Protein AF-A0A0F9MMF3-F1 (afdb_monomer)

Secondary structure (DSSP, 8-state):
-PPPEEEEE---GGG-EEEEEETTEEEEESSTTSS-EE--HHHH-PPPPPTT--PPPPGGGEEEEEEEE-SS-TT-EEEEEEE-SSTTTTSPPPEEEEEESSTTSS-EEEEE--

InterPro domains:
  IPR015943 WD40/YVTN repeat-like-containing domain superfamily [G3DSA:2.130.10.10] (5-111)
  IPR036278 Sialidase superfamily [SSF50939] (23-111)

Foldseek 3Di:
DADWAWEWDPDPQQQIKIWTDDQQAIWIDGGNPPDIDGQDLVLAPFAAEDPPDDDGARPRQWGDWDKYADPVQRQKIKIKTWGDCVRDVVDGIWIKIWMGNGNSNHIHIYIDDD

Solvent-accessible surface area (backbone atoms only — not comparable to full-atom values): 6497 Å² total; per-residue (Å²): 132,74,73,76,44,77,39,70,42,95,52,60,68,77,47,19,29,44,36,34,30,45,78,90,43,41,39,35,19,61,47,48,68,75,51,80,46,69,68,44,52,89,62,54,43,62,49,40,60,55,93,89,57,73,85,56,62,58,53,83,60,43,54,50,62,47,65,45,64,40,93,89,45,62,39,26,35,39,37,41,32,24,39,49,70,65,84,49,80,88,50,77,64,47,36,35,44,33,38,18,76,55,68,63,77,49,56,48,52,37,48,51,84,132

Radius of gyration: 14.55 Å; Cα contacts (8 Å, |Δi|>4): 253; chains: 1; bounding box: 39×25×42 Å

Sequence (114 aa):
MGRLNPNFANLSVAQQHYWFACDTGVIFSVDGAATWNKITKATLGDPTNTAGDGSPPDTDDLDEIAIAFDPQDVRRVYLLRITDSTWNASFDPRSFLYWSNDYGAAWFSFGVGI

Mean predicted aligned error: 5.95 Å

pLDDT: mean 82.61, std 11.17, range [41.12, 96.25]

Structure (mmCIF, N/CA/C/O backbone):
data_AF-A0A0F9MMF3-F1
#
_entry.id   AF-A0A0F9MMF3-F1
#
loop_
_atom_site.group_PDB
_atom_site.id
_atom_site.type_symbol
_atom_site.label_atom_id
_atom_site.label_alt_id
_atom_site.label_comp_id
_atom_site.label_asym_id
_atom_site.label_entity_id
_atom_site.label_seq_id
_atom_site.pdbx_PDB_ins_code
_atom_site.Cartn_x
_atom_site.Cartn_y
_atom_site.Cartn_z
_atom_site.occupancy
_atom_site.B_iso_or_equiv
_atom_site.auth_seq_id
_atom_site.auth_comp_id
_atom_site.auth_asym_id
_atom_site.auth_atom_id
_atom_site.pdbx_PDB_model_num
ATOM 1 N N . MET A 1 1 ? -7.263 -12.577 -12.780 1.00 41.12 1 MET A N 1
ATOM 2 C CA . MET A 1 1 ? -7.994 -12.580 -11.495 1.00 41.12 1 MET A CA 1
ATOM 3 C C . MET A 1 1 ? -6.967 -12.302 -10.417 1.00 41.12 1 MET A C 1
ATOM 5 O O . MET A 1 1 ? -6.236 -13.226 -10.066 1.00 41.12 1 MET A O 1
ATOM 9 N N . GLY A 1 2 ? -6.826 -11.049 -9.979 1.00 50.62 2 GLY A N 1
ATOM 10 C CA . GLY A 1 2 ? -5.900 -10.733 -8.896 1.00 50.62 2 GLY A CA 1
ATOM 11 C C . GLY A 1 2 ? -6.366 -11.344 -7.578 1.00 50.62 2 GLY A C 1
ATOM 12 O O . GLY A 1 2 ? -7.559 -11.518 -7.313 1.00 50.62 2 GLY A O 1
ATOM 13 N N . ARG A 1 3 ? -5.396 -11.772 -6.771 1.00 56.84 3 ARG A N 1
ATOM 14 C CA . ARG A 1 3 ? -5.645 -12.335 -5.445 1.00 56.84 3 ARG A CA 1
ATOM 15 C C . ARG A 1 3 ? -5.976 -11.194 -4.489 1.00 56.84 3 ARG A C 1
ATOM 17 O O . ARG A 1 3 ? -5.169 -10.288 -4.320 1.00 56.84 3 ARG A O 1
ATOM 24 N N . LEU A 1 4 ? -7.127 -11.276 -3.821 1.00 59.62 4 LEU A N 1
ATOM 25 C CA . LEU A 1 4 ? -7.419 -10.421 -2.670 1.00 59.62 4 LEU A CA 1
ATOM 26 C C . LEU A 1 4 ? -6.327 -10.623 -1.611 1.00 59.62 4 LEU A C 1
ATOM 28 O O . LEU A 1 4 ? -6.106 -11.748 -1.161 1.00 59.62 4 LEU A O 1
ATOM 32 N N . ASN A 1 5 ? -5.675 -9.534 -1.206 1.00 68.06 5 ASN A N 1
ATOM 33 C CA . ASN A 1 5 ? -4.710 -9.511 -0.106 1.00 68.06 5 ASN A CA 1
ATOM 34 C C . ASN A 1 5 ? -5.285 -8.674 1.057 1.00 68.06 5 ASN A C 1
ATOM 36 O O . ASN A 1 5 ? -4.971 -7.482 1.166 1.00 68.06 5 ASN A O 1
ATOM 40 N N . PRO A 1 6 ? -6.202 -9.244 1.867 1.00 76.62 6 PRO A N 1
ATOM 41 C CA . PRO A 1 6 ? -6.804 -8.539 2.990 1.00 76.62 6 PRO A CA 1
ATOM 42 C C . PRO A 1 6 ? -5.796 -8.375 4.130 1.00 76.62 6 PRO A C 1
ATOM 44 O O . PRO A 1 6 ? -5.166 -9.338 4.559 1.00 76.62 6 PRO A O 1
ATOM 47 N N . ASN A 1 7 ? -5.684 -7.158 4.650 1.00 81.94 7 ASN A N 1
ATOM 48 C CA . ASN A 1 7 ? -4.787 -6.801 5.743 1.00 81.94 7 ASN A CA 1
ATOM 49 C C . ASN A 1 7 ? -5.528 -5.964 6.787 1.00 81.94 7 ASN A C 1
ATOM 51 O O . ASN A 1 7 ? -6.407 -5.170 6.450 1.00 81.94 7 ASN A O 1
ATOM 55 N N . PHE A 1 8 ? -5.183 -6.145 8.060 1.00 80.00 8 PHE A N 1
ATOM 56 C CA . PHE A 1 8 ? -5.856 -5.469 9.165 1.00 80.00 8 PHE A CA 1
ATOM 57 C C . PHE A 1 8 ? -4.877 -5.053 10.262 1.00 80.00 8 PHE A C 1
ATOM 59 O O . PHE A 1 8 ? -3.972 -5.805 10.621 1.00 80.00 8 PHE A O 1
ATOM 66 N N . ALA A 1 9 ? -5.111 -3.873 10.838 1.00 79.25 9 ALA A N 1
ATOM 67 C CA . ALA A 1 9 ? -4.501 -3.475 12.101 1.00 79.25 9 ALA A CA 1
ATOM 68 C C . ALA A 1 9 ? -5.460 -3.852 13.232 1.00 7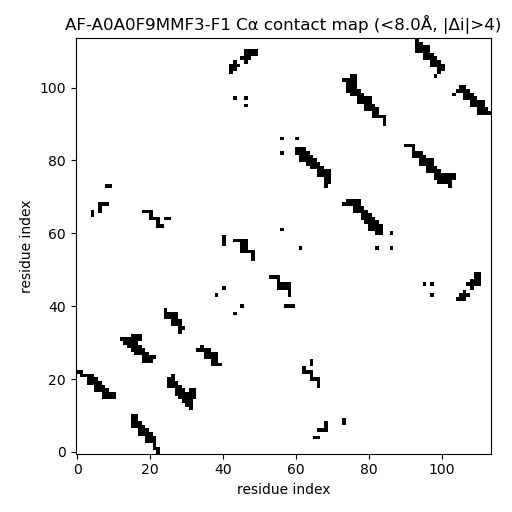9.25 9 ALA A C 1
ATOM 70 O O . ALA A 1 9 ? -6.617 -3.420 13.245 1.00 79.25 9 ALA A O 1
ATOM 71 N N . ASN A 1 10 ? -4.999 -4.677 14.172 1.00 72.94 10 ASN A N 1
ATOM 72 C CA . ASN A 1 10 ? -5.825 -5.112 15.292 1.00 72.94 10 ASN A CA 1
ATOM 73 C C . ASN A 1 10 ? -5.884 -4.013 16.366 1.00 72.94 10 ASN A C 1
ATOM 75 O O . ASN A 1 10 ? -5.057 -3.962 17.275 1.00 72.94 10 ASN A O 1
ATOM 79 N N . LEU A 1 11 ? -6.840 -3.102 16.200 1.00 77.62 11 LEU A N 1
ATOM 80 C CA . LEU A 1 11 ? -7.126 -1.974 17.085 1.00 77.62 11 LEU A CA 1
ATOM 81 C C . LEU A 1 11 ? -8.498 -2.173 17.750 1.00 77.62 11 LEU A C 1
ATOM 83 O O . LEU A 1 11 ? -9.180 -3.168 17.508 1.00 77.62 11 LEU A O 1
ATOM 87 N N . SER A 1 12 ? -8.918 -1.237 18.606 1.00 77.00 12 SER A N 1
ATOM 88 C CA . SER A 1 12 ? -10.293 -1.252 19.126 1.00 77.00 12 SER A CA 1
ATOM 89 C C . SER A 1 12 ? -11.303 -1.251 17.967 1.00 77.00 12 SER A C 1
ATOM 91 O O . SER A 1 12 ? -11.021 -0.678 16.919 1.00 77.00 12 SER A O 1
ATOM 93 N N . VAL A 1 13 ? -12.482 -1.864 18.134 1.00 72.06 13 VAL A N 1
ATOM 94 C CA . VAL A 1 13 ? -13.460 -2.048 17.035 1.00 72.06 13 VAL A CA 1
ATOM 95 C C . VAL A 1 13 ? -13.813 -0.729 16.332 1.00 72.06 13 VAL A C 1
ATOM 97 O O . VAL A 1 13 ? -13.928 -0.695 15.111 1.00 72.06 13 VAL A O 1
ATOM 100 N N . ALA A 1 14 ? -13.917 0.370 17.086 1.00 71.62 14 ALA A N 1
ATOM 101 C CA . ALA A 1 14 ? -14.212 1.703 16.550 1.00 71.62 14 ALA A CA 1
ATOM 102 C C . ALA A 1 14 ? -13.068 2.315 15.714 1.00 71.62 14 ALA A C 1
ATOM 104 O O . ALA A 1 14 ? -13.263 3.327 15.050 1.00 71.62 14 ALA A O 1
ATOM 105 N N . GLN A 1 15 ? -11.877 1.726 15.771 1.00 77.44 15 GLN A N 1
ATOM 106 C CA . GLN A 1 15 ? -10.661 2.162 15.085 1.00 77.44 15 GLN A CA 1
ATOM 107 C C . GLN A 1 15 ? -10.040 1.009 14.298 1.00 77.44 15 GLN A C 1
ATOM 109 O O . GLN A 1 15 ? -8.846 1.024 14.017 1.00 77.44 15 GLN A O 1
ATOM 114 N N . GLN A 1 16 ? -10.802 -0.048 14.008 1.00 85.81 16 GLN A N 1
ATOM 115 C CA . GLN A 1 16 ? -10.237 -1.188 13.313 1.00 85.81 16 GLN A CA 1
ATOM 116 C C . GLN A 1 16 ? -9.998 -0.819 11.855 1.00 85.81 16 GLN A C 1
ATOM 118 O O . GLN A 1 16 ? -10.898 -0.325 11.171 1.00 85.81 16 GLN A O 1
ATOM 123 N N . HIS A 1 17 ? -8.772 -1.053 11.394 1.00 90.31 17 HIS A N 1
ATOM 124 C CA . HIS A 1 17 ? -8.405 -0.773 10.017 1.00 90.31 17 HIS A CA 1
ATOM 125 C C . HIS A 1 17 ? -8.561 -2.034 9.172 1.00 90.31 17 HIS A C 1
ATOM 127 O O . HIS A 1 17 ? -8.074 -3.100 9.554 1.00 90.31 17 HIS A O 1
ATOM 133 N N . TYR A 1 18 ? -9.172 -1.887 7.999 1.00 90.50 18 TYR A N 1
ATOM 134 C CA . TYR A 1 18 ? -9.345 -2.951 7.011 1.00 90.50 18 TYR A CA 1
ATOM 135 C C . TYR A 1 18 ? -8.849 -2.473 5.658 1.00 90.50 18 TYR A C 1
ATOM 137 O O . TYR A 1 18 ? -9.292 -1.432 5.185 1.00 90.50 18 TYR A O 1
ATOM 145 N N . TRP A 1 19 ? -7.926 -3.205 5.048 1.00 91.88 19 TRP A N 1
ATOM 146 C CA . TRP A 1 19 ? -7.263 -2.805 3.813 1.00 91.88 19 TRP A CA 1
ATOM 147 C C . TRP A 1 19 ? -7.272 -3.960 2.821 1.00 91.88 19 TRP A C 1
ATOM 149 O O . TRP A 1 19 ? -7.007 -5.104 3.189 1.00 91.88 19 TRP A O 1
ATOM 159 N N . PHE A 1 20 ? -7.562 -3.661 1.558 1.00 88.56 20 PHE A N 1
ATOM 160 C CA . PHE A 1 20 ? -7.650 -4.650 0.490 1.00 88.56 20 PHE A CA 1
ATOM 161 C C . PHE A 1 20 ? -6.900 -4.144 -0.731 1.00 88.56 20 PHE A C 1
ATOM 163 O O . PHE A 1 20 ? -7.201 -3.070 -1.253 1.00 88.56 20 PHE A O 1
ATOM 170 N N . ALA A 1 21 ? -5.952 -4.947 -1.204 1.00 86.38 21 ALA A N 1
ATOM 171 C CA . ALA A 1 21 ? -5.429 -4.800 -2.552 1.00 86.38 21 ALA A CA 1
ATOM 172 C C . ALA A 1 21 ? -6.430 -5.396 -3.555 1.00 86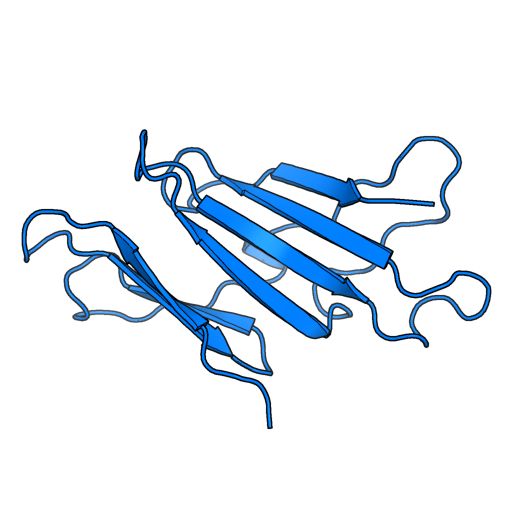.38 21 ALA A C 1
ATOM 174 O O . ALA A 1 21 ? -6.928 -6.512 -3.367 1.00 86.38 21 ALA A O 1
ATOM 175 N N . CYS A 1 22 ? -6.733 -4.636 -4.600 1.00 78.81 22 CYS A N 1
ATOM 176 C CA . CYS A 1 22 ? -7.610 -5.000 -5.706 1.00 78.81 22 CYS A CA 1
ATOM 177 C C . CYS A 1 22 ? -6.892 -4.723 -7.033 1.00 78.81 22 CYS A C 1
ATOM 179 O O . CYS A 1 22 ? -5.986 -3.897 -7.081 1.00 78.81 22 CYS A O 1
ATOM 181 N N . ASP A 1 23 ? -7.377 -5.313 -8.126 1.00 72.25 23 ASP A N 1
ATOM 182 C CA . ASP A 1 23 ? -6.820 -5.135 -9.481 1.00 72.25 23 ASP A CA 1
ATOM 183 C C . ASP A 1 23 ? -6.757 -3.661 -9.934 1.00 72.25 23 ASP A C 1
ATOM 185 O O . ASP A 1 23 ? -6.050 -3.329 -10.872 1.00 72.25 23 ASP A O 1
ATOM 189 N N . THR A 1 24 ? -7.509 -2.761 -9.288 1.00 73.19 24 THR A N 1
ATOM 190 C CA . THR A 1 24 ? -7.575 -1.333 -9.649 1.00 73.19 24 THR A CA 1
ATOM 191 C C . THR A 1 24 ? -7.020 -0.394 -8.576 1.00 73.19 24 THR A C 1
ATOM 193 O O . THR A 1 24 ? -7.263 0.815 -8.642 1.00 73.19 24 THR A O 1
ATOM 196 N N . GLY A 1 25 ? -6.345 -0.916 -7.548 1.00 81.19 25 GLY A N 1
ATOM 197 C CA . GLY A 1 25 ? -5.785 -0.112 -6.459 1.00 81.19 25 GLY A CA 1
ATOM 198 C C . GLY A 1 25 ? -6.008 -0.707 -5.072 1.00 81.19 25 GLY A C 1
ATOM 199 O O . GLY A 1 25 ? -6.474 -1.832 -4.912 1.00 81.19 25 GLY A O 1
ATOM 200 N N . VAL A 1 26 ? -5.708 0.088 -4.047 1.00 88.19 26 VAL A N 1
ATOM 201 C CA . VAL A 1 26 ? -5.975 -0.263 -2.646 1.00 88.19 26 V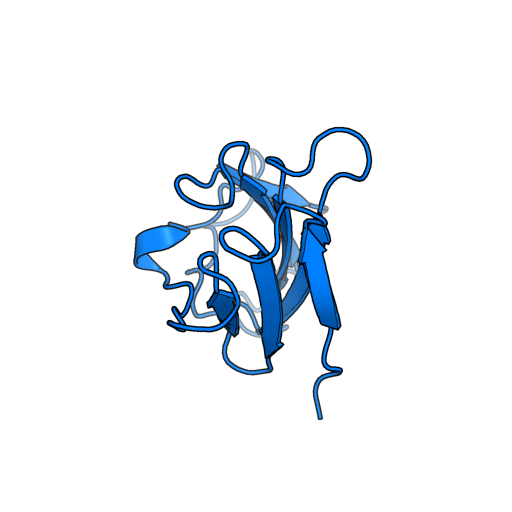AL A CA 1
ATOM 202 C C . VAL A 1 26 ? -7.216 0.470 -2.161 1.00 88.19 26 VAL A C 1
ATOM 204 O O . VAL A 1 26 ? -7.314 1.691 -2.310 1.00 88.19 26 VAL A O 1
ATOM 207 N N . ILE A 1 27 ? -8.137 -0.265 -1.544 1.00 90.75 27 ILE A N 1
ATOM 208 C CA . ILE A 1 27 ? -9.249 0.303 -0.779 1.00 90.75 27 ILE A CA 1
ATOM 209 C C . ILE A 1 27 ? -9.050 0.029 0.707 1.00 90.75 27 ILE A C 1
ATOM 211 O O . ILE A 1 27 ? -8.527 -1.021 1.088 1.00 90.75 27 ILE A O 1
ATOM 215 N N . PHE A 1 28 ? -9.464 0.964 1.553 1.00 91.62 28 PHE A N 1
ATOM 216 C CA . PHE A 1 28 ? -9.278 0.840 2.988 1.00 91.62 28 PHE A CA 1
ATOM 217 C C . PHE A 1 28 ? -10.353 1.548 3.811 1.00 91.62 28 PHE A C 1
ATOM 219 O O . PHE A 1 28 ? -10.998 2.491 3.358 1.00 91.62 28 PHE A O 1
ATOM 226 N N . SER A 1 29 ? -10.502 1.097 5.048 1.00 91.50 29 SER A N 1
ATOM 227 C CA . SER A 1 29 ? -11.290 1.717 6.106 1.00 91.50 29 SER A CA 1
ATOM 228 C C . SER A 1 29 ? -10.423 1.854 7.354 1.00 91.50 29 SER A C 1
ATOM 230 O O . SER A 1 29 ? -9.568 1.002 7.612 1.00 91.50 29 SER A O 1
ATOM 232 N N . VAL A 1 30 ? -10.648 2.922 8.120 1.00 89.44 30 VAL A N 1
ATOM 233 C CA . VAL A 1 30 ? -9.971 3.204 9.400 1.00 89.44 30 VAL A CA 1
ATOM 234 C C . VAL A 1 30 ? -10.947 3.375 10.570 1.00 89.44 30 VAL A C 1
ATOM 236 O O . VAL A 1 30 ? -10.546 3.673 11.689 1.00 89.44 30 VAL A O 1
ATOM 239 N N . ASP A 1 31 ? -12.240 3.195 10.317 1.00 88.88 31 ASP A N 1
ATOM 240 C CA . ASP A 1 31 ? -13.340 3.511 11.230 1.00 88.88 31 ASP A CA 1
ATOM 241 C C . ASP A 1 31 ? -14.254 2.300 11.465 1.00 88.88 31 ASP A C 1
ATOM 243 O O . ASP A 1 31 ? -15.470 2.426 11.604 1.00 88.88 31 ASP A O 1
ATOM 247 N N . GLY A 1 32 ? -13.671 1.097 11.480 1.00 87.06 32 GLY A N 1
ATOM 248 C CA . GLY A 1 32 ? -14.432 -0.127 11.710 1.00 87.06 32 GLY A CA 1
ATOM 249 C C . GLY A 1 32 ? -15.334 -0.514 10.533 1.00 87.06 32 GLY A C 1
ATOM 250 O O . GLY A 1 32 ? -16.405 -1.072 10.757 1.00 87.06 32 GLY A O 1
ATOM 251 N N . ALA A 1 33 ? -14.904 -0.240 9.295 1.00 89.50 33 ALA A N 1
ATOM 252 C CA . ALA A 1 33 ? -15.652 -0.483 8.054 1.00 89.50 33 ALA A CA 1
ATOM 253 C C . ALA A 1 33 ? -16.903 0.397 7.859 1.00 89.50 33 ALA A C 1
ATOM 255 O O . ALA A 1 33 ? -17.758 0.060 7.035 1.00 89.50 33 ALA A O 1
ATOM 256 N N . ALA A 1 34 ? -17.011 1.526 8.570 1.00 90.38 34 ALA A N 1
ATOM 257 C CA . ALA A 1 34 ? -18.113 2.470 8.391 1.00 90.38 34 ALA A CA 1
ATOM 258 C C . ALA A 1 34 ? -17.961 3.296 7.102 1.00 90.38 34 ALA A C 1
ATOM 260 O O . ALA A 1 34 ? -18.946 3.509 6.391 1.00 90.38 34 ALA A O 1
ATOM 261 N N . THR A 1 35 ? -16.737 3.707 6.761 1.00 92.06 35 THR A N 1
ATOM 262 C CA . THR A 1 35 ? -16.410 4.362 5.490 1.00 92.06 35 THR A CA 1
ATOM 263 C C . THR A 1 35 ? -15.262 3.665 4.767 1.00 92.06 35 THR A C 1
ATOM 265 O O . THR A 1 35 ? -14.368 3.079 5.379 1.00 92.06 35 THR A O 1
ATOM 268 N N . TRP A 1 36 ? -15.299 3.728 3.433 1.00 91.94 36 TRP A N 1
ATOM 269 C CA . TRP A 1 36 ? -14.299 3.133 2.547 1.00 91.94 36 TRP A CA 1
ATOM 270 C C . TRP A 1 36 ? -13.682 4.201 1.656 1.00 91.94 36 TRP A C 1
ATOM 272 O O . TRP A 1 36 ? -14.389 4.948 0.981 1.00 91.94 36 TRP A O 1
ATOM 282 N N . ASN A 1 37 ? -12.357 4.231 1.629 1.00 90.50 37 ASN A N 1
ATOM 283 C CA . ASN A 1 37 ? -11.549 5.147 0.842 1.00 90.50 37 ASN A CA 1
ATOM 284 C C . ASN A 1 37 ? -10.717 4.356 -0.167 1.00 90.50 37 ASN A C 1
ATOM 286 O O . ASN A 1 37 ? -10.332 3.217 0.094 1.00 90.50 37 ASN A O 1
ATOM 290 N N . LYS A 1 38 ? -10.411 4.964 -1.313 1.00 89.88 38 LYS A N 1
ATOM 291 C CA . LYS A 1 38 ? -9.465 4.423 -2.293 1.00 89.88 38 LYS A CA 1
ATOM 292 C C . LYS A 1 38 ? -8.173 5.229 -2.230 1.00 89.88 38 LYS A C 1
ATOM 294 O O . LYS A 1 38 ? -8.223 6.456 -2.218 1.00 89.88 38 LYS A O 1
ATOM 299 N N . ILE A 1 39 ? -7.029 4.552 -2.224 1.00 89.00 39 ILE A N 1
ATOM 300 C CA . ILE A 1 39 ? -5.734 5.217 -2.368 1.00 89.00 39 ILE A CA 1
ATOM 301 C C . ILE A 1 39 ? -5.591 5.705 -3.811 1.00 89.00 39 ILE A C 1
ATOM 303 O O . ILE A 1 39 ? -5.776 4.936 -4.754 1.00 89.00 39 ILE A O 1
ATOM 307 N N . THR A 1 40 ? -5.273 6.987 -3.976 1.00 88.38 40 THR A N 1
ATOM 308 C CA . THR A 1 40 ? -5.148 7.639 -5.288 1.00 88.38 40 THR A CA 1
ATOM 309 C C . THR A 1 40 ? -3.693 7.968 -5.614 1.00 88.38 40 THR A C 1
ATOM 311 O O . THR A 1 40 ? -2.868 8.070 -4.702 1.00 88.38 40 THR A O 1
ATOM 314 N N . LYS A 1 41 ? -3.386 8.233 -6.894 1.00 87.38 41 LYS A N 1
ATOM 315 C CA . LYS A 1 41 ? -2.104 8.830 -7.307 1.00 87.38 41 LYS A CA 1
ATOM 316 C C . LYS A 1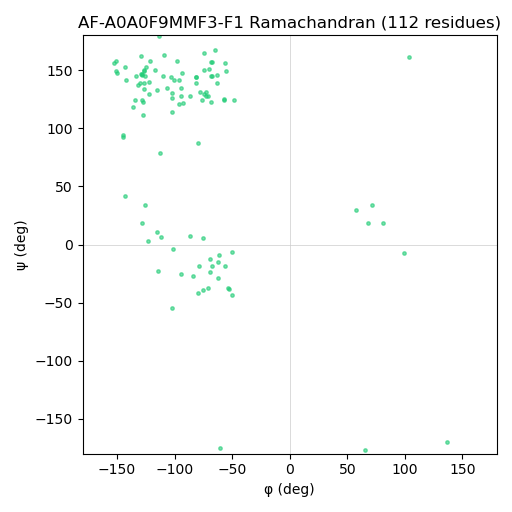 41 ? -1.776 10.086 -6.496 1.00 87.38 41 LYS A C 1
ATOM 318 O O . LYS A 1 41 ? -0.660 10.222 -6.017 1.00 87.38 41 LYS A O 1
ATOM 323 N N . ALA A 1 42 ? -2.751 10.969 -6.271 1.00 89.25 42 ALA A N 1
ATOM 324 C CA . ALA A 1 42 ? -2.544 12.192 -5.491 1.00 89.25 42 ALA A CA 1
ATOM 325 C C . ALA A 1 42 ? -2.135 11.916 -4.031 1.00 89.25 42 ALA A C 1
ATOM 327 O O . ALA A 1 42 ? -1.439 12.725 -3.428 1.00 89.25 42 ALA A O 1
ATOM 328 N N . THR A 1 43 ? -2.556 10.779 -3.470 1.00 90.38 43 THR A N 1
ATOM 329 C CA . THR A 1 43 ? -2.195 10.348 -2.112 1.00 90.38 43 THR A CA 1
ATOM 330 C C . THR A 1 43 ? -0.797 9.732 -2.054 1.00 90.38 43 THR A C 1
ATOM 332 O O . THR A 1 43 ? -0.061 9.985 -1.106 1.00 90.38 43 THR A O 1
ATOM 335 N N . LEU A 1 44 ? -0.443 8.905 -3.040 1.00 90.62 44 LEU A N 1
ATOM 336 C CA . LEU A 1 44 ? 0.836 8.187 -3.068 1.00 90.62 44 LEU A CA 1
ATOM 337 C C . LEU A 1 44 ? 1.990 9.022 -3.634 1.00 90.62 44 LEU A C 1
ATOM 339 O O . LEU A 1 44 ? 3.141 8.770 -3.284 1.00 90.62 44 LEU A O 1
ATOM 343 N N . GLY A 1 45 ? 1.689 9.988 -4.505 1.00 90.62 45 GLY A N 1
ATOM 344 C CA . GLY A 1 45 ? 2.681 10.651 -5.348 1.00 90.62 45 GLY A CA 1
ATOM 345 C C . GLY A 1 45 ? 3.307 9.691 -6.358 1.00 90.62 45 GLY A C 1
ATOM 346 O O . GLY A 1 45 ? 2.928 8.521 -6.434 1.00 90.62 45 GLY A O 1
ATOM 347 N N . ASP A 1 46 ? 4.271 10.182 -7.129 1.00 89.25 46 ASP A N 1
ATOM 348 C CA . ASP A 1 46 ? 5.073 9.339 -8.015 1.00 89.25 46 ASP A CA 1
ATOM 349 C C . ASP A 1 46 ? 6.197 8.663 -7.209 1.00 89.25 46 ASP A C 1
ATOM 351 O O . ASP A 1 46 ? 6.728 9.253 -6.257 1.00 89.25 46 ASP A O 1
ATOM 355 N N . PRO A 1 47 ? 6.558 7.410 -7.528 1.00 89.44 47 PRO A N 1
ATOM 356 C CA . PRO A 1 47 ? 7.644 6.729 -6.862 1.00 89.44 47 PRO A CA 1
ATOM 357 C C . PRO A 1 47 ? 8.978 7.432 -7.109 1.00 89.44 47 PRO A C 1
ATOM 359 O O . PRO A 1 47 ? 9.243 7.949 -8.193 1.00 89.44 47 PRO A O 1
ATOM 362 N N . THR A 1 48 ? 9.863 7.413 -6.114 1.00 89.50 48 THR A N 1
ATOM 363 C CA . THR A 1 48 ? 11.246 7.839 -6.346 1.00 89.50 48 THR A CA 1
ATOM 364 C C . THR A 1 48 ? 12.058 6.706 -6.968 1.00 89.50 48 THR A C 1
ATOM 366 O O . THR A 1 48 ? 11.873 5.531 -6.648 1.00 89.50 48 THR A O 1
ATOM 369 N N . ASN A 1 49 ? 12.970 7.059 -7.866 1.00 82.38 49 ASN A N 1
ATOM 370 C CA . ASN A 1 49 ? 13.876 6.111 -8.503 1.00 82.38 49 ASN A CA 1
ATOM 371 C C . ASN A 1 49 ? 15.242 6.095 -7.814 1.00 82.38 49 ASN A C 1
ATOM 373 O O . ASN A 1 49 ? 15.635 7.068 -7.162 1.00 82.38 49 ASN A O 1
ATOM 377 N N . THR A 1 50 ? 15.983 5.000 -7.987 1.00 76.75 50 THR A N 1
ATOM 378 C CA . THR A 1 50 ? 17.377 4.946 -7.542 1.00 76.75 50 THR A CA 1
ATOM 379 C C . THR A 1 50 ? 18.236 5.772 -8.502 1.00 76.75 50 THR A C 1
ATOM 381 O O . THR A 1 50 ? 17.919 5.944 -9.680 1.00 76.75 50 THR A O 1
ATOM 384 N N . ALA A 1 51 ? 19.324 6.352 -7.997 1.00 74.81 51 ALA A N 1
ATOM 385 C CA . ALA A 1 51 ? 20.209 7.171 -8.815 1.00 74.81 51 ALA A CA 1
ATOM 386 C C . ALA A 1 51 ? 20.740 6.380 -10.027 1.00 74.81 51 ALA A C 1
ATOM 388 O O . ALA A 1 51 ? 21.345 5.323 -9.861 1.00 74.81 51 ALA A O 1
ATOM 389 N N . GLY A 1 52 ? 20.545 6.928 -11.231 1.00 74.00 52 GLY A N 1
ATOM 390 C CA . GLY A 1 52 ? 20.946 6.305 -12.500 1.00 74.00 52 GLY A CA 1
ATOM 391 C C . GLY A 1 52 ? 19.817 5.594 -13.253 1.00 74.00 52 GLY A C 1
ATOM 392 O O . GLY A 1 52 ? 20.017 5.212 -14.404 1.00 74.00 52 GLY A O 1
ATOM 393 N N . ASP A 1 53 ? 18.640 5.464 -12.645 1.00 74.38 53 ASP A N 1
ATOM 394 C CA . ASP A 1 53 ? 17.449 4.932 -13.303 1.00 74.38 53 ASP A CA 1
ATOM 395 C C . ASP A 1 53 ? 16.813 5.932 -14.283 1.00 74.38 53 ASP A C 1
ATOM 397 O O . ASP A 1 53 ? 17.082 7.135 -14.240 1.00 74.38 53 ASP A O 1
ATOM 401 N N . GLY A 1 54 ? 15.927 5.430 -15.154 1.00 73.44 54 GLY A N 1
ATOM 402 C CA . GLY A 1 54 ? 15.068 6.269 -15.999 1.00 73.44 54 GLY A CA 1
ATOM 403 C C . GLY A 1 54 ? 14.134 7.178 -15.186 1.00 73.44 54 GLY A C 1
ATOM 404 O O . GLY A 1 54 ? 14.192 7.228 -13.962 1.00 73.44 54 GLY A O 1
ATOM 405 N N . SER A 1 55 ? 13.240 7.916 -15.840 1.00 80.62 55 SER A N 1
ATOM 406 C CA . SER A 1 55 ? 12.159 8.611 -15.119 1.00 80.62 55 SER A CA 1
ATOM 407 C C . SER A 1 55 ? 11.241 7.584 -14.444 1.00 80.62 55 SER A C 1
ATOM 409 O O . SER A 1 55 ? 11.003 6.558 -15.071 1.00 80.62 55 SER A O 1
ATOM 411 N N . PRO A 1 56 ? 10.762 7.799 -13.204 1.00 82.38 56 PRO A N 1
ATOM 412 C CA . PRO A 1 56 ? 9.864 6.858 -12.525 1.00 82.38 56 PRO A CA 1
ATOM 413 C C .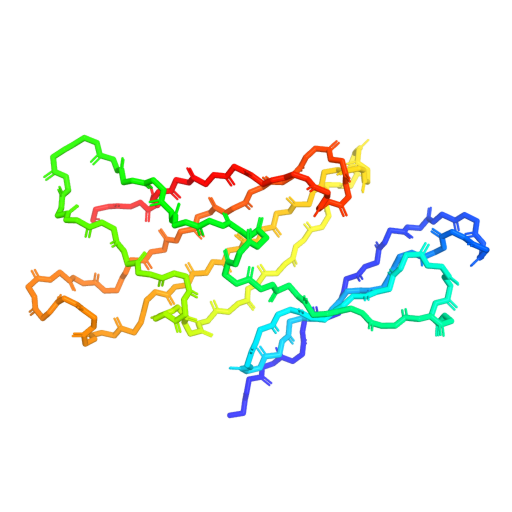 PRO A 1 56 ? 8.475 6.804 -13.183 1.00 82.38 56 PRO A C 1
ATOM 415 O O . PRO A 1 56 ? 8.107 7.765 -13.864 1.00 82.38 56 PRO A O 1
ATOM 418 N N . PRO A 1 57 ? 7.718 5.700 -13.009 1.00 84.75 57 PRO A N 1
ATOM 419 C CA . PRO A 1 57 ? 6.360 5.590 -13.536 1.00 84.75 57 PRO A CA 1
ATOM 420 C C . PRO A 1 57 ? 5.419 6.531 -12.827 1.00 84.75 57 PRO A C 1
ATOM 422 O O . PRO A 1 57 ? 5.640 6.859 -11.666 1.00 84.75 57 PRO A O 1
ATOM 425 N N . ASP A 1 58 ? 4.313 6.873 -13.478 1.00 86.56 58 ASP A N 1
ATOM 426 C CA . ASP A 1 58 ? 3.187 7.374 -12.717 1.00 86.56 58 ASP A CA 1
ATOM 427 C C . ASP A 1 58 ? 2.614 6.229 -11.879 1.00 86.56 58 ASP A C 1
ATOM 429 O O . ASP A 1 58 ? 2.550 5.072 -12.293 1.00 86.56 58 ASP A O 1
ATOM 433 N N . THR A 1 59 ? 2.127 6.548 -10.687 1.00 86.12 59 THR A N 1
ATOM 434 C CA . THR A 1 59 ? 1.523 5.543 -9.801 1.00 86.12 59 THR A CA 1
ATOM 435 C C . THR A 1 59 ? 0.267 4.871 -10.391 1.00 86.12 59 THR A C 1
ATOM 437 O O . THR A 1 59 ? -0.162 3.825 -9.894 1.00 86.12 59 THR A O 1
ATOM 440 N N . ASP A 1 60 ? -0.330 5.435 -11.443 1.00 83.75 60 ASP A N 1
ATOM 441 C CA . ASP A 1 60 ? -1.436 4.815 -12.184 1.00 83.75 60 ASP A CA 1
ATOM 442 C C . ASP A 1 60 ? -0.965 3.725 -13.173 1.00 83.75 60 ASP A C 1
ATOM 444 O O . ASP A 1 60 ? -1.768 2.864 -13.514 1.00 83.75 60 ASP A O 1
ATOM 448 N N . ASP A 1 61 ? 0.323 3.690 -13.545 1.00 78.81 61 ASP A N 1
ATOM 449 C CA . ASP A 1 61 ? 0.930 2.695 -14.456 1.00 78.81 61 ASP A CA 1
ATOM 450 C C . ASP A 1 61 ? 1.403 1.411 -13.732 1.00 78.81 61 ASP A C 1
ATOM 452 O O . ASP A 1 61 ? 2.112 0.570 -14.290 1.00 78.81 61 ASP A O 1
ATOM 456 N N . LEU A 1 62 ? 1.087 1.278 -12.441 1.00 80.38 62 LEU A N 1
ATOM 457 C CA . LEU A 1 62 ? 1.520 0.164 -11.598 1.00 80.38 62 LEU A CA 1
ATOM 458 C C . LEU A 1 62 ? 0.383 -0.852 -11.403 1.00 80.38 62 LEU A C 1
ATOM 460 O O . LEU A 1 62 ? -0.672 -0.504 -10.875 1.00 80.38 62 LEU A O 1
ATOM 464 N N . ASP A 1 63 ? 0.623 -2.122 -11.710 1.00 76.94 63 ASP A N 1
ATOM 465 C CA . ASP A 1 63 ? -0.429 -3.139 -11.834 1.00 76.94 63 ASP A CA 1
ATOM 466 C C . ASP A 1 63 ? -0.542 -4.065 -10.621 1.00 76.94 63 ASP A C 1
ATOM 468 O O . ASP A 1 63 ? -1.617 -4.210 -10.034 1.00 76.94 63 ASP A O 1
ATOM 472 N N . GLU A 1 64 ? 0.552 -4.720 -10.224 1.00 73.88 64 GLU A N 1
ATOM 473 C CA . GLU A 1 64 ? 0.500 -5.668 -9.107 1.00 73.88 64 GLU A CA 1
ATOM 474 C C . GLU A 1 64 ? 0.576 -4.932 -7.779 1.00 73.88 64 GLU A C 1
ATOM 476 O O . GLU A 1 64 ? 1.337 -3.979 -7.639 1.00 73.88 64 GLU A O 1
ATOM 481 N N . ILE A 1 65 ? -0.218 -5.365 -6.799 1.00 83.69 65 ILE A N 1
ATOM 482 C CA . ILE A 1 65 ? -0.364 -4.667 -5.524 1.00 83.69 65 ILE A CA 1
ATOM 483 C C . ILE A 1 65 ? -0.330 -5.674 -4.376 1.00 83.69 65 ILE A C 1
ATOM 485 O O . ILE A 1 65 ? -1.212 -6.525 -4.247 1.00 83.69 65 ILE A O 1
ATOM 489 N N . ALA A 1 66 ? 0.655 -5.539 -3.493 1.00 87.94 66 ALA A N 1
ATOM 490 C CA . ALA A 1 66 ? 0.699 -6.245 -2.219 1.00 87.94 66 ALA A CA 1
ATOM 491 C C . ALA A 1 66 ? 0.792 -5.246 -1.068 1.00 87.94 66 ALA A C 1
ATOM 493 O O . ALA A 1 66 ? 1.504 -4.251 -1.154 1.00 87.94 66 ALA A O 1
ATOM 494 N N . ILE A 1 67 ? 0.080 -5.519 0.022 1.00 90.75 67 ILE A N 1
ATOM 495 C CA . ILE A 1 67 ? 0.065 -4.669 1.209 1.00 90.75 67 ILE A CA 1
ATOM 496 C C . ILE A 1 67 ? 0.350 -5.492 2.461 1.00 90.75 67 ILE A C 1
ATOM 498 O O . ILE A 1 67 ? -0.005 -6.669 2.515 1.00 90.75 67 ILE A O 1
ATOM 502 N N . ALA A 1 68 ? 1.013 -4.876 3.438 1.00 90.81 68 ALA A N 1
ATOM 503 C CA . ALA A 1 68 ? 1.275 -5.454 4.749 1.00 90.81 68 ALA A CA 1
ATOM 504 C C . ALA A 1 68 ? 1.362 -4.366 5.829 1.00 90.81 68 ALA A C 1
ATOM 506 O O . ALA A 1 68 ? 1.846 -3.263 5.578 1.00 90.81 68 ALA A O 1
ATOM 507 N N . PHE A 1 69 ? 0.937 -4.700 7.047 1.00 90.75 69 PHE A N 1
ATOM 508 C CA . PHE A 1 69 ? 1.215 -3.905 8.246 1.00 90.75 69 PHE A CA 1
ATOM 509 C C . PHE A 1 69 ? 2.477 -4.417 8.943 1.00 90.75 69 PHE A C 1
ATOM 511 O O . PHE A 1 69 ? 2.739 -5.622 8.939 1.00 90.75 69 PHE A O 1
ATOM 518 N N . ASP A 1 70 ? 3.234 -3.523 9.580 1.00 90.88 70 ASP A N 1
ATOM 519 C CA . ASP A 1 70 ? 4.314 -3.931 10.483 1.00 90.88 70 ASP A CA 1
ATOM 520 C C . ASP A 1 70 ? 3.702 -4.596 11.736 1.00 90.88 70 ASP A C 1
ATOM 522 O O . ASP A 1 70 ? 2.900 -3.966 12.436 1.00 90.88 70 ASP A O 1
ATOM 526 N N . PRO A 1 71 ? 4.056 -5.855 12.058 1.00 86.94 71 PRO A N 1
ATOM 527 C CA . PRO A 1 71 ? 3.528 -6.532 13.239 1.00 86.94 71 PRO A CA 1
ATOM 528 C C . PRO A 1 71 ? 4.007 -5.913 14.563 1.00 86.94 71 PRO A C 1
ATOM 530 O O . PRO A 1 71 ? 3.408 -6.183 15.603 1.00 86.94 71 PRO A O 1
ATOM 533 N N . GLN A 1 72 ? 5.084 -5.121 14.553 1.00 89.50 72 GLN A N 1
ATOM 534 C CA . GLN A 1 72 ? 5.634 -4.454 15.737 1.00 89.50 72 GLN A CA 1
ATOM 535 C C . GLN A 1 72 ? 5.117 -3.020 15.907 1.00 89.50 72 GLN A C 1
ATOM 537 O O . GLN A 1 72 ? 5.084 -2.516 17.030 1.00 89.50 72 GLN A O 1
ATOM 542 N N . ASP A 1 73 ? 4.698 -2.367 14.822 1.00 91.38 73 ASP A N 1
ATOM 543 C CA . ASP A 1 73 ? 4.110 -1.027 14.849 1.00 91.38 73 ASP A CA 1
ATOM 544 C C . ASP A 1 73 ? 3.025 -0.896 13.781 1.00 91.38 73 ASP A C 1
ATOM 546 O O . ASP A 1 73 ? 3.286 -0.498 12.651 1.00 91.38 73 ASP A O 1
ATOM 550 N N . VAL A 1 74 ? 1.775 -1.162 14.157 1.00 88.75 74 VAL A N 1
ATOM 551 C CA . VAL A 1 74 ? 0.635 -1.152 13.226 1.00 88.75 74 VAL A CA 1
ATOM 552 C C . VAL A 1 74 ? 0.370 0.203 12.554 1.00 88.75 74 VAL A C 1
ATOM 554 O O . VAL A 1 74 ? -0.436 0.269 11.631 1.00 88.75 74 VAL A O 1
ATOM 557 N N . ARG A 1 75 ? 1.035 1.291 12.970 1.00 91.62 75 ARG A N 1
ATOM 558 C CA . ARG A 1 75 ? 1.013 2.571 12.239 1.00 91.62 75 ARG A CA 1
ATOM 559 C C . ARG A 1 75 ? 1.764 2.492 10.918 1.00 91.62 75 ARG A C 1
ATOM 561 O O . ARG A 1 75 ? 1.497 3.290 10.021 1.00 91.62 75 ARG A O 1
ATOM 568 N N . ARG A 1 76 ? 2.709 1.558 10.801 1.00 94.38 76 ARG A N 1
ATOM 569 C CA . ARG A 1 76 ? 3.499 1.353 9.597 1.00 94.38 76 ARG A CA 1
ATOM 570 C C . ARG A 1 76 ? 2.791 0.426 8.630 1.00 94.38 76 ARG A C 1
ATOM 572 O O . ARG A 1 76 ? 2.401 -0.690 8.977 1.00 94.38 76 ARG A O 1
ATOM 579 N N . VAL A 1 77 ? 2.674 0.906 7.400 1.00 93.69 77 VAL A N 1
ATOM 580 C CA . VAL A 1 77 ? 2.034 0.201 6.291 1.00 93.69 77 VAL A CA 1
ATOM 581 C C . VAL A 1 77 ? 3.013 0.162 5.138 1.00 93.69 77 VAL A C 1
ATOM 583 O O . VAL A 1 77 ? 3.611 1.1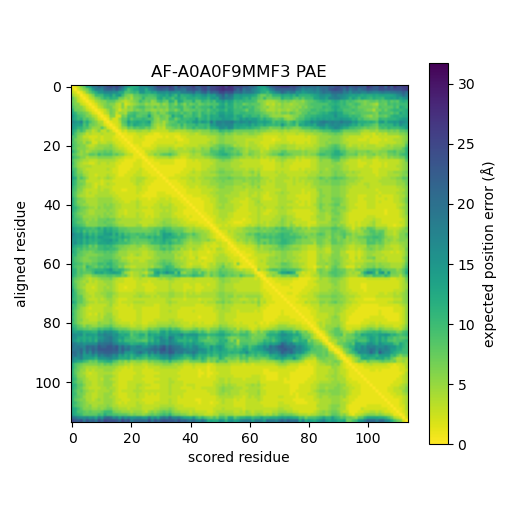83 4.804 1.00 93.69 77 VAL A O 1
ATOM 586 N N . TYR A 1 78 ? 3.156 -1.002 4.525 1.00 93.69 78 TYR A N 1
ATOM 587 C CA . TYR A 1 78 ? 3.987 -1.224 3.354 1.00 93.69 78 TYR A CA 1
ATOM 588 C C . TYR A 1 78 ? 3.102 -1.607 2.184 1.00 93.69 78 TYR A C 1
ATOM 590 O O . TYR A 1 78 ? 2.235 -2.469 2.313 1.00 93.69 78 TYR A O 1
ATOM 598 N N . LEU A 1 79 ? 3.342 -0.975 1.045 1.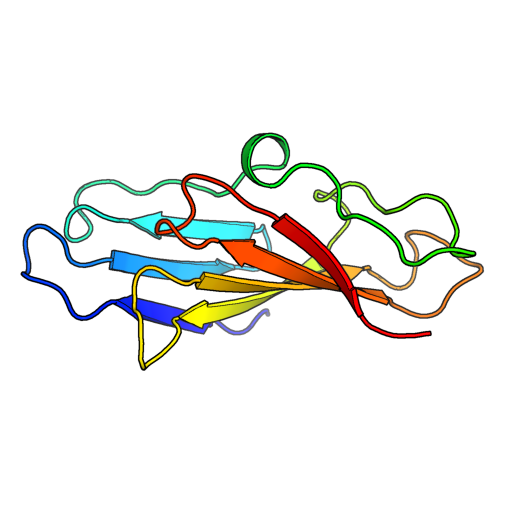00 92.31 79 LEU A N 1
ATOM 599 C CA . LEU A 1 79 ? 2.648 -1.217 -0.205 1.00 92.31 79 LEU A CA 1
ATOM 600 C C . LEU A 1 79 ? 3.702 -1.476 -1.281 1.00 92.31 79 LEU A C 1
ATOM 602 O O . LEU A 1 79 ? 4.458 -0.583 -1.646 1.00 92.31 79 LEU A O 1
ATOM 606 N N . LEU A 1 80 ? 3.763 -2.706 -1.775 1.00 91.38 80 LEU A N 1
ATOM 607 C CA . LEU A 1 80 ? 4.600 -3.078 -2.906 1.00 91.38 80 LEU A CA 1
ATOM 608 C C . LEU A 1 80 ? 3.760 -2.991 -4.174 1.00 91.38 80 LEU A C 1
ATOM 610 O O . LEU A 1 80 ? 2.680 -3.587 -4.236 1.00 91.38 80 LEU A O 1
ATOM 614 N N . ARG A 1 81 ? 4.264 -2.264 -5.169 1.00 88.88 81 ARG A N 1
ATOM 615 C CA . ARG A 1 81 ? 3.657 -2.189 -6.494 1.00 88.88 81 ARG A CA 1
ATOM 616 C C . ARG A 1 81 ? 4.647 -2.534 -7.592 1.00 88.88 81 ARG A C 1
ATOM 618 O O . ARG A 1 81 ? 5.835 -2.298 -7.414 1.00 88.88 81 ARG A O 1
ATOM 625 N N . ILE A 1 82 ? 4.180 -3.083 -8.707 1.00 85.81 82 ILE A N 1
ATOM 626 C CA . ILE A 1 82 ? 5.047 -3.492 -9.825 1.00 85.81 82 ILE A CA 1
ATOM 627 C C . ILE A 1 82 ? 4.537 -2.857 -11.116 1.00 85.81 82 ILE A C 1
ATOM 629 O O . ILE A 1 82 ? 3.326 -2.788 -11.317 1.00 85.81 82 ILE A O 1
ATOM 633 N N . THR A 1 83 ? 5.440 -2.372 -11.968 1.00 81.00 83 THR A N 1
ATOM 634 C CA . THR A 1 83 ? 5.075 -1.908 -13.315 1.00 81.00 83 THR A CA 1
ATOM 635 C C . THR A 1 83 ? 4.683 -3.086 -14.186 1.00 81.00 83 THR A C 1
ATOM 637 O O . THR A 1 83 ? 5.231 -4.184 -14.048 1.00 81.00 83 THR A O 1
ATOM 640 N N . ASP A 1 84 ? 3.811 -2.847 -15.156 1.00 71.38 84 ASP A N 1
ATOM 641 C CA . ASP A 1 84 ? 3.713 -3.775 -16.272 1.00 71.38 84 ASP A CA 1
ATOM 642 C C . ASP A 1 84 ? 5.027 -3.786 -17.088 1.00 71.38 84 ASP A C 1
ATOM 644 O O . ASP A 1 84 ? 5.923 -2.950 -16.915 1.00 71.38 84 ASP A O 1
ATOM 648 N N . SER A 1 85 ? 5.177 -4.762 -17.983 1.00 62.12 85 SER A N 1
ATOM 649 C CA . SER A 1 85 ? 6.362 -4.876 -18.843 1.00 62.12 85 SER A CA 1
ATOM 650 C C . SER A 1 85 ? 6.391 -3.857 -19.994 1.00 62.12 85 SER A C 1
ATOM 652 O O . SER A 1 85 ? 7.224 -3.980 -20.890 1.00 62.12 85 SER A O 1
ATOM 654 N N . THR A 1 86 ? 5.448 -2.913 -20.050 1.00 69.50 86 THR A N 1
ATOM 655 C CA . THR A 1 86 ? 5.251 -2.002 -21.189 1.00 69.50 86 THR A CA 1
ATOM 656 C C . THR A 1 86 ? 5.540 -0.543 -20.857 1.00 69.50 86 THR A C 1
ATOM 658 O O . THR A 1 86 ? 5.912 0.209 -21.760 1.00 69.50 86 THR A O 1
ATOM 661 N N . TRP A 1 87 ? 5.466 -0.166 -19.579 1.00 71.50 87 TRP A N 1
ATOM 662 C CA . TRP A 1 87 ? 5.655 1.199 -19.093 1.00 71.50 87 TRP A CA 1
ATOM 663 C C . TRP A 1 87 ? 6.970 1.849 -19.568 1.00 71.50 87 TRP A C 1
ATOM 665 O O . TRP A 1 87 ? 7.005 3.019 -19.953 1.00 71.50 87 TRP A O 1
ATOM 675 N N . ASN A 1 88 ? 8.055 1.081 -19.637 1.00 66.19 88 ASN A N 1
ATOM 676 C CA . ASN A 1 88 ? 9.276 1.508 -20.302 1.00 66.19 88 ASN A CA 1
ATOM 677 C C . ASN A 1 88 ? 9.918 0.300 -20.975 1.00 66.19 88 ASN A C 1
ATOM 679 O O . ASN A 1 88 ? 10.688 -0.416 -20.346 1.00 66.19 88 ASN A O 1
ATOM 683 N N . ALA A 1 89 ? 9.615 0.100 -22.262 1.00 58.50 89 ALA A N 1
ATOM 684 C CA . ALA A 1 89 ? 10.036 -1.035 -23.098 1.00 58.50 89 ALA A CA 1
ATOM 685 C C . ALA A 1 89 ? 11.549 -1.373 -23.090 1.00 58.50 89 ALA A C 1
ATOM 687 O O . ALA A 1 89 ? 11.955 -2.355 -23.706 1.00 58.50 89 ALA A O 1
ATOM 688 N N . SER A 1 90 ? 12.384 -0.555 -22.441 1.00 59.75 90 SER A N 1
ATOM 689 C CA . SER A 1 90 ? 13.828 -0.755 -22.282 1.00 59.75 90 SER A CA 1
ATOM 690 C C . SER A 1 90 ? 14.253 -1.291 -20.905 1.00 59.75 90 SER A C 1
ATOM 692 O O . SER A 1 90 ? 15.442 -1.537 -20.719 1.00 59.75 90 SER A O 1
ATOM 694 N N . PHE A 1 91 ? 13.339 -1.459 -19.944 1.00 60.16 91 PHE A N 1
ATOM 695 C CA . PHE A 1 91 ? 13.650 -1.970 -18.606 1.00 60.16 91 PHE A CA 1
ATOM 696 C C . PHE A 1 91 ? 12.695 -3.103 -18.226 1.00 60.16 91 PHE A C 1
ATOM 698 O O . PHE A 1 91 ? 11.496 -3.028 -18.492 1.00 60.16 91 PHE A O 1
ATOM 705 N N . ASP A 1 92 ? 13.243 -4.148 -17.604 1.00 61.62 92 ASP A N 1
ATOM 706 C CA . ASP A 1 92 ? 12.465 -5.237 -17.012 1.00 61.62 92 ASP A CA 1
ATOM 707 C C . ASP A 1 92 ? 11.454 -4.690 -15.981 1.00 61.62 92 ASP A C 1
ATOM 709 O O . ASP A 1 92 ? 11.672 -3.599 -15.438 1.00 61.62 92 ASP A O 1
ATOM 713 N N . PRO A 1 93 ? 10.351 -5.415 -15.692 1.00 67.50 93 PRO A N 1
ATOM 714 C CA . PRO A 1 93 ? 9.359 -4.997 -14.706 1.00 67.50 93 PRO A CA 1
ATOM 715 C C . PRO A 1 93 ? 10.018 -4.570 -13.395 1.00 67.50 93 PRO A C 1
ATOM 717 O O . PRO A 1 93 ? 10.774 -5.330 -12.784 1.00 67.50 93 PRO A O 1
ATOM 720 N N . ARG A 1 94 ? 9.721 -3.347 -12.954 1.00 80.38 94 ARG A N 1
ATOM 721 C CA . ARG A 1 94 ? 10.296 -2.779 -11.735 1.00 80.38 94 ARG A CA 1
ATOM 722 C C . ARG A 1 94 ? 9.311 -2.870 -10.594 1.00 80.38 94 ARG A C 1
ATOM 724 O O . ARG A 1 94 ? 8.116 -2.640 -10.759 1.00 80.38 94 ARG A O 1
ATOM 731 N N . SER A 1 95 ? 9.844 -3.163 -9.416 1.00 86.50 95 SER A N 1
ATOM 732 C CA . SER A 1 95 ? 9.093 -3.111 -8.170 1.00 86.50 95 SER A CA 1
ATOM 733 C C . SER A 1 95 ? 9.328 -1.773 -7.478 1.00 86.50 95 SER A C 1
ATOM 735 O O . SER A 1 95 ? 10.441 -1.259 -7.457 1.00 86.50 95 SER A O 1
ATOM 737 N N . PHE A 1 96 ? 8.291 -1.222 -6.869 1.00 89.56 96 PHE A N 1
ATOM 738 C CA . PHE A 1 96 ? 8.316 0.027 -6.124 1.00 89.56 96 PHE A CA 1
ATOM 739 C C . PHE A 1 96 ? 7.728 -0.210 -4.743 1.00 89.56 96 PHE A C 1
ATOM 741 O O . PHE A 1 96 ? 6.591 -0.669 -4.605 1.00 89.56 96 PHE A O 1
ATOM 748 N N . LEU A 1 97 ? 8.516 0.091 -3.714 1.00 92.38 97 LEU A N 1
ATOM 749 C CA . LEU A 1 97 ? 8.072 0.001 -2.334 1.00 92.38 97 LEU A CA 1
ATOM 750 C C . LEU A 1 97 ? 7.615 1.374 -1.871 1.00 92.38 97 LEU A C 1
ATOM 752 O O . LEU A 1 97 ? 8.401 2.318 -1.826 1.00 92.38 97 LEU A O 1
ATOM 756 N N . TYR A 1 98 ? 6.357 1.447 -1.466 1.00 94.38 98 TYR A N 1
ATOM 757 C CA . TYR A 1 98 ? 5.781 2.566 -0.749 1.00 94.38 98 TYR A CA 1
ATOM 758 C C . TYR A 1 98 ? 5.652 2.196 0.724 1.00 94.38 98 TYR A C 1
ATOM 760 O O . TYR A 1 98 ? 5.334 1.054 1.069 1.00 94.38 98 TYR A O 1
ATOM 768 N N . TRP A 1 99 ? 5.861 3.162 1.609 1.00 95.88 99 TRP A N 1
ATOM 769 C CA . TRP A 1 99 ? 5.588 2.979 3.025 1.00 95.88 99 TRP A CA 1
ATOM 770 C C . TRP A 1 99 ? 5.025 4.237 3.661 1.00 95.88 99 TRP A C 1
ATOM 772 O O . TRP A 1 99 ? 5.302 5.362 3.249 1.00 95.88 99 TRP A O 1
ATOM 782 N N . SER A 1 100 ? 4.251 4.015 4.709 1.00 95.38 100 SER A N 1
ATOM 783 C CA . SER A 1 100 ? 3.721 5.041 5.589 1.00 95.38 100 SER A CA 1
ATOM 784 C C . SER A 1 100 ? 4.120 4.723 7.026 1.00 95.38 100 SER A C 1
ATOM 786 O O . SER A 1 100 ? 4.325 3.562 7.375 1.00 95.38 100 SER A O 1
ATOM 788 N N . ASN A 1 101 ? 4.227 5.757 7.860 1.00 96.25 101 ASN A N 1
ATOM 789 C CA . ASN A 1 101 ? 4.438 5.637 9.306 1.00 96.25 101 ASN A CA 1
ATOM 790 C C . ASN A 1 101 ? 3.213 6.093 10.122 1.00 96.25 101 ASN A C 1
ATOM 792 O O . ASN A 1 101 ? 3.297 6.215 11.344 1.00 96.25 101 ASN A O 1
ATOM 796 N N . ASP A 1 102 ? 2.106 6.406 9.450 1.00 92.94 102 ASP A N 1
ATOM 797 C CA . ASP A 1 102 ? 0.941 7.092 10.006 1.00 92.94 102 ASP A CA 1
ATOM 798 C C . ASP A 1 102 ? -0.380 6.563 9.426 1.00 92.94 102 ASP A C 1
ATOM 800 O O . ASP A 1 102 ? -1.303 7.322 9.137 1.00 92.94 102 ASP A O 1
ATOM 804 N N . TYR A 1 103 ? -0.481 5.239 9.274 1.00 89.44 103 TYR A N 1
ATOM 805 C CA . TYR A 1 103 ? -1.658 4.553 8.731 1.00 89.44 103 TYR A CA 1
ATOM 806 C C . TYR A 1 103 ? -2.053 5.006 7.314 1.00 89.44 103 TYR A C 1
ATOM 808 O O . TYR A 1 103 ? -3.223 4.966 6.944 1.00 89.44 103 TYR A O 1
ATOM 816 N N . GLY A 1 104 ? -1.084 5.435 6.511 1.00 89.81 104 GLY A N 1
ATOM 817 C CA . GLY A 1 104 ? -1.276 5.873 5.131 1.00 89.81 104 GLY A CA 1
ATOM 818 C C . GLY A 1 104 ? -1.774 7.301 4.962 1.00 89.81 104 GLY A C 1
ATOM 819 O O .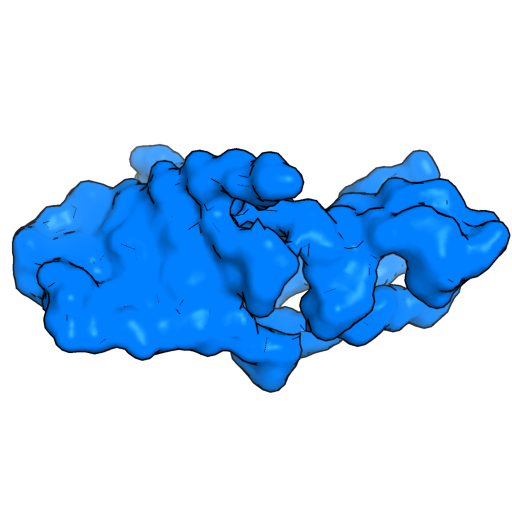 GLY A 1 104 ? -2.278 7.615 3.883 1.00 89.81 104 GLY A O 1
ATOM 820 N N . ALA A 1 105 ? -1.641 8.157 5.981 1.00 89.81 105 ALA A N 1
ATOM 821 C CA . ALA A 1 105 ? -1.909 9.585 5.826 1.00 89.81 105 ALA A CA 1
ATOM 822 C C . ALA A 1 105 ? -0.821 10.273 4.980 1.00 89.81 105 ALA A C 1
ATOM 824 O O . ALA A 1 105 ? -1.142 11.114 4.141 1.00 89.81 105 ALA A O 1
ATOM 825 N N . ALA A 1 106 ? 0.441 9.868 5.144 1.00 93.00 106 ALA A N 1
ATOM 826 C CA . ALA A 1 106 ? 1.564 10.259 4.302 1.00 93.00 106 ALA A CA 1
ATOM 827 C C . ALA A 1 106 ? 2.346 9.035 3.810 1.00 93.00 106 ALA A C 1
ATOM 829 O O . ALA A 1 106 ? 2.487 8.033 4.518 1.00 93.00 106 ALA A O 1
ATOM 830 N N . TRP A 1 107 ? 2.886 9.142 2.594 1.00 94.69 107 TRP A N 1
ATOM 831 C CA . TRP A 1 107 ? 3.614 8.068 1.927 1.00 94.69 107 TRP A CA 1
ATOM 832 C C . TRP A 1 107 ? 4.997 8.516 1.476 1.00 94.69 107 TRP A C 1
ATOM 834 O O . TRP A 1 107 ? 5.212 9.650 1.052 1.00 94.69 107 TRP A O 1
ATOM 844 N N . PHE A 1 108 ? 5.923 7.575 1.550 1.00 95.19 108 PHE A N 1
ATOM 845 C CA . PHE A 1 108 ? 7.258 7.641 0.981 1.00 95.19 108 PHE A CA 1
ATOM 846 C C . PHE A 1 108 ? 7.419 6.468 0.021 1.00 95.19 108 PHE A C 1
ATOM 848 O O . PHE 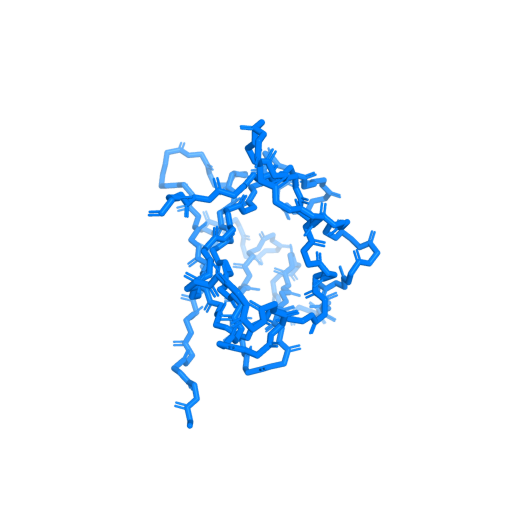A 1 108 ? 6.704 5.471 0.143 1.00 95.19 108 PHE A O 1
ATOM 855 N N . SER A 1 109 ? 8.348 6.566 -0.923 1.00 93.75 109 SER A N 1
ATOM 856 C CA . SER A 1 109 ? 8.507 5.560 -1.970 1.00 93.75 109 SER A CA 1
ATOM 857 C C . SER A 1 109 ? 9.944 5.472 -2.468 1.00 93.75 109 SER A C 1
ATOM 859 O O . SER A 1 109 ? 10.655 6.476 -2.455 1.00 93.75 109 SER A O 1
ATOM 861 N N . PHE A 1 110 ? 10.371 4.285 -2.909 1.00 90.19 110 PHE A N 1
ATOM 862 C CA . PHE A 1 110 ? 11.589 4.088 -3.704 1.00 90.19 110 PHE A CA 1
ATOM 863 C C . PHE A 1 110 ? 11.486 2.843 -4.607 1.00 90.19 110 PHE A C 1
ATOM 865 O O . PHE A 1 110 ? 10.726 1.912 -4.322 1.00 90.19 110 PHE A O 1
ATOM 872 N N . GLY A 1 111 ? 12.261 2.819 -5.694 1.00 86.50 111 GLY A N 1
ATOM 873 C CA . GLY A 1 111 ? 12.398 1.667 -6.592 1.00 86.50 111 GLY A CA 1
ATOM 874 C C . GLY A 1 111 ? 13.247 0.538 -5.998 1.00 86.50 111 GLY A C 1
ATOM 875 O O . GLY A 1 111 ? 14.365 0.761 -5.540 1.00 86.50 111 GLY A O 1
ATOM 876 N N . VAL A 1 112 ? 12.729 -0.688 -6.028 1.00 82.75 112 VAL A N 1
ATOM 877 C CA . VAL A 1 112 ? 13.389 -1.908 -5.554 1.00 82.75 112 VAL A CA 1
ATOM 878 C C . VAL A 1 112 ? 13.915 -2.701 -6.753 1.00 82.75 112 VAL A C 1
ATOM 880 O O . VAL A 1 112 ? 13.131 -3.256 -7.521 1.00 82.75 112 VAL A O 1
ATOM 883 N N . GLY A 1 113 ? 15.240 -2.814 -6.855 1.00 67.62 113 GLY A N 1
ATOM 884 C CA . GLY A 1 113 ? 15.922 -3.660 -7.841 1.00 67.62 113 GLY A CA 1
ATOM 885 C C . GLY A 1 113 ? 16.532 -2.908 -9.030 1.00 67.62 113 GLY A C 1
ATOM 886 O O . GLY A 1 113 ? 16.188 -1.760 -9.304 1.00 67.62 113 GLY A O 1
ATOM 887 N N . ILE A 1 114 ? 17.461 -3.602 -9.695 1.00 51.78 114 ILE A N 1
ATOM 888 C CA . ILE A 1 114 ? 17.987 -3.365 -11.046 1.00 51.78 114 ILE A CA 1
ATOM 889 C C . ILE A 1 114 ? 17.710 -4.619 -11.868 1.00 51.78 114 ILE A C 1
ATOM 891 O O . ILE A 1 114 ? 17.839 -5.720 -11.278 1.00 51.78 114 ILE A O 1
#

Nearest PDB structures (foldseek):
  5b4w-assembly6_F  TM=5.222E-01  e=1.882E+00  Homo sapiens
  8y8y-assembly1_A  TM=4.151E-01  e=1.356E+00  Homo sapiens
  5b4w-assembly5_E  TM=5.010E-01  e=3.432E+00  Homo sapiens
  5c5b-assembly2_C  TM=3.601E-01  e=2.913E+00  Homo sapiens
  6w3f-assembly2_B  TM=3.849E-01  e=8.227E+00  synthetic construct

Organism: NCBI:txid412755